Protein AF-A0A939YN04-F1 (afdb_monomer_lite)

Sequence (49 aa):
MRTMTSNEMMQANGGKAKYRCTYCGAKLRNTFMTILHVVATGHRGFIKY

Foldseek 3Di:
DDPDDPVNVVVVPPQQQFKAQPPPRDGHRDPVRLVVCCVVPVGNDIDTD

pLDDT: mean 74.41, std 15.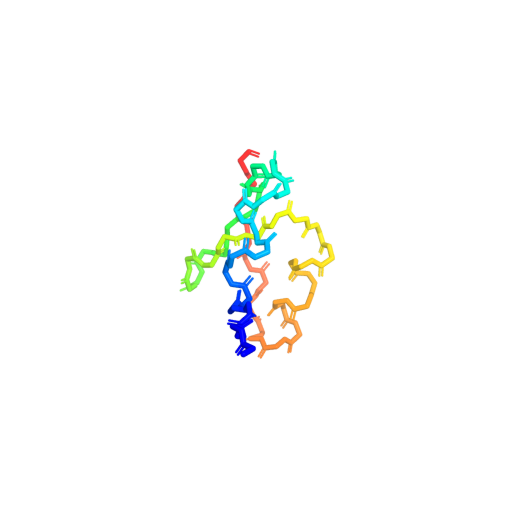92, range [39.16, 91.19]

Secondary structure (DSSP, 8-state):
-----TTHHHHHT-----EEETTT--EESSHHHHHHHHHHH----EEE-

Structure (mmCIF, N/CA/C/O backbone):
data_AF-A0A939YN04-F1
#
_entry.id   AF-A0A939YN04-F1
#
loop_
_atom_site.group_PDB
_atom_site.id
_atom_site.type_symbol
_atom_site.label_atom_id
_atom_site.label_alt_id
_atom_site.label_comp_id
_atom_site.label_asym_id
_atom_site.label_entity_id
_atom_site.label_seq_id
_atom_site.pdbx_PDB_ins_code
_atom_site.Cartn_x
_atom_site.Cartn_y
_atom_site.Cartn_z
_atom_site.occupancy
_atom_site.B_iso_or_equiv
_atom_site.auth_seq_id
_atom_site.auth_comp_id
_atom_site.auth_asym_id
_atom_site.auth_atom_id
_atom_site.pdbx_PDB_model_num
ATOM 1 N N . MET A 1 1 ? 5.806 -12.725 26.726 1.00 39.16 1 MET A N 1
ATOM 2 C CA . MET A 1 1 ? 5.889 -11.565 25.811 1.00 39.16 1 MET A CA 1
ATOM 3 C C . MET A 1 1 ? 5.163 -11.964 24.532 1.00 39.16 1 MET A C 1
ATOM 5 O O . MET A 1 1 ? 5.630 -12.876 23.867 1.00 39.16 1 MET A O 1
ATOM 9 N N . ARG A 1 2 ? 3.963 -11.430 24.257 1.00 53.31 2 ARG A N 1
ATOM 10 C CA . ARG A 1 2 ? 3.224 -11.776 23.029 1.00 53.31 2 ARG A CA 1
ATOM 11 C C . ARG A 1 2 ? 3.799 -10.943 21.888 1.00 53.31 2 ARG A C 1
ATOM 13 O O . ARG A 1 2 ? 3.755 -9.718 21.945 1.00 53.31 2 ARG A O 1
ATOM 20 N N . THR A 1 3 ? 4.389 -11.603 20.900 1.00 51.53 3 THR A N 1
ATOM 21 C CA . THR A 1 3 ? 4.836 -10.975 19.658 1.00 51.53 3 THR A CA 1
ATOM 22 C C . THR A 1 3 ? 3.601 -10.501 18.904 1.00 51.53 3 THR A C 1
ATOM 24 O O . THR A 1 3 ? 2.859 -11.330 18.385 1.00 51.53 3 THR A O 1
ATOM 27 N N . MET A 1 4 ? 3.365 -9.187 18.873 1.00 46.75 4 MET A N 1
ATOM 28 C CA . MET A 1 4 ? 2.384 -8.596 17.965 1.00 46.75 4 MET A CA 1
ATOM 29 C C . MET A 1 4 ? 2.798 -8.952 16.540 1.00 46.75 4 MET A C 1
ATOM 31 O O . MET A 1 4 ? 3.813 -8.470 16.033 1.00 46.75 4 MET A O 1
ATOM 35 N N . THR A 1 5 ? 2.039 -9.836 15.908 1.00 57.06 5 THR A N 1
ATOM 36 C CA . THR A 1 5 ? 2.201 -10.129 14.488 1.00 57.06 5 THR A CA 1
ATOM 37 C C . THR A 1 5 ? 1.790 -8.880 13.708 1.00 57.06 5 THR A C 1
ATOM 39 O O . THR A 1 5 ? 0.873 -8.163 14.114 1.00 57.06 5 THR A O 1
ATOM 42 N N . SER A 1 6 ? 2.462 -8.566 12.595 1.00 51.28 6 SER A N 1
ATOM 43 C CA . SER A 1 6 ? 2.224 -7.323 11.839 1.00 51.28 6 SER A CA 1
ATOM 44 C C . SER A 1 6 ? 0.754 -7.074 11.479 1.00 51.28 6 SER A C 1
ATOM 46 O O . SER A 1 6 ? 0.390 -5.921 11.279 1.00 51.28 6 SER A O 1
ATOM 48 N N . ASN A 1 7 ? -0.088 -8.114 11.443 1.00 52.44 7 ASN A N 1
ATOM 49 C CA . ASN A 1 7 ? -1.534 -8.018 11.230 1.00 52.44 7 ASN A CA 1
ATOM 50 C C . ASN A 1 7 ? -2.297 -7.352 12.389 1.00 52.44 7 ASN A C 1
ATOM 52 O O . ASN A 1 7 ? -3.249 -6.611 12.142 1.00 52.44 7 ASN A O 1
ATOM 56 N N . GLU A 1 8 ? -1.890 -7.561 13.641 1.00 50.09 8 GLU A N 1
ATOM 57 C CA . GLU A 1 8 ? -2.619 -7.085 14.828 1.00 50.09 8 GLU A CA 1
ATOM 58 C C . GLU A 1 8 ? -2.466 -5.563 15.016 1.00 50.09 8 GLU A C 1
ATOM 60 O O . GLU A 1 8 ? -3.424 -4.878 15.381 1.00 50.09 8 GLU A O 1
ATOM 65 N N . MET A 1 9 ? -1.315 -4.995 14.623 1.00 53.38 9 MET A N 1
ATOM 66 C CA . MET A 1 9 ? -1.121 -3.537 14.527 1.00 53.38 9 MET A CA 1
ATOM 67 C C . MET A 1 9 ? -2.019 -2.876 13.465 1.00 53.38 9 MET A C 1
ATOM 69 O O . MET A 1 9 ? -2.318 -1.684 13.566 1.00 53.38 9 MET A O 1
ATOM 73 N N . MET A 1 10 ? -2.452 -3.610 12.432 1.00 52.53 10 MET A N 1
ATOM 74 C CA . MET A 1 10 ? -3.293 -3.043 11.366 1.00 52.53 10 MET A CA 1
ATOM 75 C C . MET A 1 10 ? -4.755 -2.912 11.800 1.00 52.53 10 MET A C 1
ATOM 77 O O . MET A 1 10 ? -5.428 -1.967 11.388 1.00 52.53 10 MET A O 1
ATOM 81 N N . GLN A 1 11 ? -5.229 -3.822 12.654 1.00 53.50 11 GLN A N 1
ATOM 82 C CA . GLN A 1 11 ? -6.612 -3.850 13.129 1.00 53.50 11 GLN A CA 1
ATOM 83 C C . GLN A 1 11 ? -6.892 -2.748 14.165 1.00 53.50 11 GLN A C 1
ATOM 85 O O . GLN A 1 11 ? -7.968 -2.154 14.147 1.00 53.50 11 GLN A O 1
ATOM 90 N N . ALA A 1 12 ? -5.911 -2.426 15.017 1.00 54.47 12 ALA A N 1
ATOM 91 C CA . ALA A 1 12 ? -6.059 -1.439 16.090 1.00 54.47 12 ALA A CA 1
ATOM 92 C C . ALA A 1 12 ? -6.081 0.031 15.610 1.00 54.47 12 ALA A C 1
ATOM 94 O O . ALA A 1 12 ? -6.553 0.901 16.333 1.00 54.47 12 ALA A O 1
ATOM 95 N N . ASN A 1 13 ? -5.616 0.333 14.389 1.00 51.66 13 ASN A N 1
ATOM 96 C CA . ASN A 1 13 ? -5.447 1.713 13.903 1.00 51.66 13 ASN A CA 1
ATOM 97 C C . ASN A 1 13 ? -6.604 2.247 13.032 1.00 51.66 13 ASN A C 1
ATOM 99 O O . ASN A 1 13 ? -6.372 3.173 12.259 1.00 51.66 13 ASN A O 1
ATOM 103 N N . GLY A 1 14 ? -7.812 1.663 13.061 1.00 53.19 14 GLY A N 1
ATOM 104 C CA . GLY A 1 14 ? -9.036 2.252 12.464 1.00 53.19 14 GLY A CA 1
ATOM 105 C C . GLY A 1 14 ? -8.954 2.727 10.996 1.00 53.19 14 GLY A C 1
ATOM 106 O O . GLY A 1 14 ? -9.815 3.464 10.519 1.00 53.19 14 GLY A O 1
ATOM 107 N N . GLY A 1 15 ? -7.909 2.347 10.263 1.00 59.22 15 GLY A N 1
ATOM 108 C CA . GLY A 1 15 ? -7.563 2.899 8.965 1.00 59.22 15 GLY A CA 1
ATOM 109 C C . GLY A 1 15 ? -8.061 1.951 7.903 1.00 59.22 15 GLY A C 1
ATOM 110 O O . GLY A 1 15 ? -7.328 1.045 7.513 1.00 59.22 15 GLY A O 1
ATOM 111 N N . LYS A 1 16 ? -9.314 2.133 7.470 1.00 65.25 16 LYS A N 1
ATOM 112 C CA . LYS A 1 16 ? -9.906 1.370 6.361 1.00 65.25 16 LYS A CA 1
ATOM 113 C C . LYS A 1 16 ? -8.880 1.274 5.232 1.00 65.25 16 LYS A C 1
ATOM 115 O O . LYS A 1 16 ? -8.386 2.303 4.772 1.00 65.25 16 LYS A O 1
ATOM 120 N N . ALA A 1 17 ? -8.511 0.052 4.846 1.00 68.62 17 ALA A N 1
ATOM 121 C CA . ALA A 1 17 ? -7.503 -0.158 3.821 1.00 68.62 17 ALA A CA 1
ATOM 122 C C . ALA A 1 17 ? -7.967 0.484 2.507 1.00 68.62 17 ALA A C 1
ATOM 124 O O . ALA A 1 17 ? -8.964 0.052 1.935 1.00 68.62 17 ALA A O 1
ATOM 125 N N . LYS A 1 18 ? -7.273 1.540 2.069 1.00 77.75 18 LYS A N 1
ATOM 126 C CA . LYS A 1 18 ? -7.701 2.373 0.936 1.00 77.75 18 LYS A CA 1
ATOM 127 C C . LYS A 1 18 ? -7.228 1.849 -0.407 1.00 77.75 18 LYS A C 1
ATOM 129 O O . LYS A 1 18 ? -7.741 2.283 -1.422 1.00 77.75 18 LYS A O 1
ATOM 134 N N . TYR A 1 19 ? -6.247 0.955 -0.434 1.00 83.25 19 TYR A N 1
ATOM 135 C CA . TYR A 1 19 ? -5.646 0.460 -1.665 1.00 83.25 19 TYR A CA 1
ATOM 136 C C . TYR A 1 19 ? -5.634 -1.064 -1.655 1.00 83.25 19 TYR A C 1
ATOM 138 O O . TYR A 1 19 ? -5.398 -1.673 -0.615 1.00 83.25 19 TYR A O 1
ATOM 146 N N . ARG A 1 20 ? -5.845 -1.710 -2.797 1.00 85.31 20 ARG A N 1
ATOM 147 C CA . ARG A 1 20 ? -5.613 -3.149 -2.955 1.00 85.31 20 ARG A CA 1
ATOM 148 C C . ARG A 1 20 ? -4.813 -3.425 -4.205 1.00 85.31 20 ARG A C 1
ATOM 150 O O . ARG A 1 20 ? -5.162 -2.938 -5.271 1.00 85.31 20 ARG A O 1
ATOM 157 N N . CYS A 1 21 ? -3.766 -4.225 -4.072 1.00 88.44 21 CYS A N 1
ATOM 158 C CA . CYS A 1 21 ? -2.998 -4.701 -5.207 1.00 88.44 21 CYS A CA 1
ATOM 159 C C . CYS A 1 21 ? -3.850 -5.652 -6.056 1.00 88.44 21 CYS A C 1
ATOM 161 O O . CYS A 1 21 ? -4.448 -6.589 -5.526 1.00 88.44 21 CYS A O 1
ATOM 163 N N . THR A 1 22 ? -3.898 -5.432 -7.366 1.00 87.44 22 THR A N 1
ATOM 164 C CA . THR A 1 22 ? -4.658 -6.279 -8.300 1.00 87.44 22 THR A CA 1
ATOM 165 C C . THR A 1 22 ? -3.961 -7.599 -8.614 1.00 87.44 22 THR A C 1
ATOM 167 O O . THR A 1 22 ? -4.630 -8.561 -8.967 1.00 87.44 22 THR A O 1
ATOM 170 N N . TYR A 1 23 ? -2.639 -7.662 -8.445 1.00 87.12 23 TYR A N 1
ATOM 171 C CA . TYR A 1 23 ? -1.836 -8.841 -8.772 1.00 87.12 23 TYR A CA 1
ATOM 172 C C . TYR A 1 23 ? -1.865 -9.900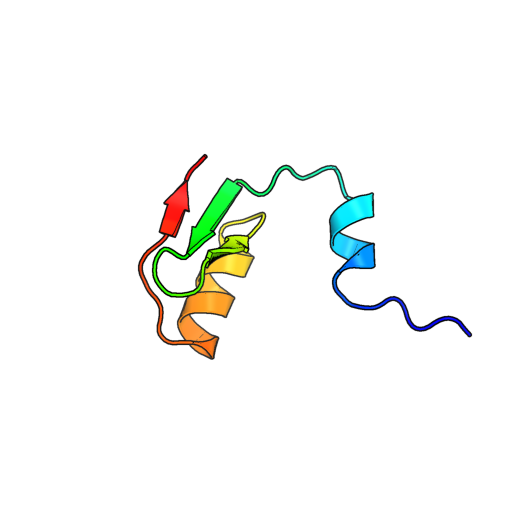 -7.667 1.00 87.12 23 TYR A C 1
ATOM 174 O O . TYR A 1 23 ? -2.062 -11.076 -7.943 1.00 87.12 23 TYR A O 1
ATOM 182 N N . CYS A 1 24 ? -1.706 -9.492 -6.405 1.00 86.88 24 CYS A N 1
ATOM 183 C CA . CYS A 1 24 ? -1.668 -10.416 -5.263 1.00 86.88 24 CYS A CA 1
ATOM 184 C C . CYS A 1 24 ? -2.823 -10.232 -4.271 1.00 86.88 24 CYS A C 1
ATOM 186 O O . CYS A 1 24 ? -2.913 -10.953 -3.282 1.00 86.88 24 CYS A O 1
ATOM 188 N N . GLY A 1 25 ? -3.699 -9.245 -4.482 1.00 83.25 25 GLY A N 1
ATOM 189 C CA . GLY A 1 25 ? -4.843 -8.994 -3.605 1.00 83.25 25 GLY A CA 1
ATOM 190 C C . GLY A 1 25 ? -4.509 -8.315 -2.272 1.00 83.25 25 GLY A C 1
ATOM 191 O O . GLY A 1 25 ? -5.423 -8.129 -1.464 1.00 83.25 25 GLY A O 1
ATOM 192 N N . ALA A 1 26 ? -3.251 -7.921 -2.038 1.00 83.06 26 ALA A N 1
ATOM 193 C CA . ALA A 1 26 ? -2.811 -7.281 -0.799 1.00 83.06 26 ALA A CA 1
ATOM 194 C C . ALA A 1 26 ? -3.561 -5.968 -0.544 1.00 83.06 26 ALA A C 1
ATOM 196 O O . ALA A 1 26 ? -3.605 -5.103 -1.416 1.00 83.06 26 ALA A O 1
ATOM 197 N N . LYS A 1 27 ? -4.132 -5.802 0.653 1.00 84.12 27 LYS A N 1
ATOM 198 C CA . LYS A 1 27 ? -4.844 -4.585 1.068 1.00 84.12 27 LYS A CA 1
ATOM 199 C C . LYS A 1 27 ? -3.896 -3.684 1.852 1.00 84.12 27 LYS A C 1
ATOM 201 O O . LYS A 1 27 ? -3.313 -4.096 2.846 1.00 84.12 27 LYS A O 1
ATOM 206 N N . LEU A 1 28 ? -3.743 -2.451 1.398 1.00 85.06 28 LEU A N 1
ATOM 207 C CA . LEU A 1 28 ? -2.771 -1.483 1.880 1.00 85.06 28 LEU A CA 1
ATOM 208 C C . LEU A 1 28 ? -3.518 -0.249 2.380 1.00 85.06 28 LEU A C 1
ATOM 210 O O . LEU A 1 28 ? -4.439 0.263 1.743 1.00 85.06 28 LEU A O 1
ATOM 214 N N .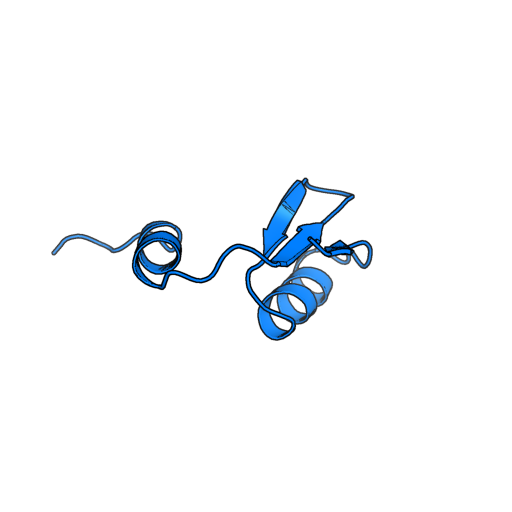 ARG A 1 29 ? -3.121 0.239 3.553 1.00 81.31 29 ARG A N 1
ATOM 215 C CA . ARG A 1 29 ? -3.823 1.336 4.231 1.00 81.31 29 ARG A CA 1
ATOM 216 C C . ARG A 1 29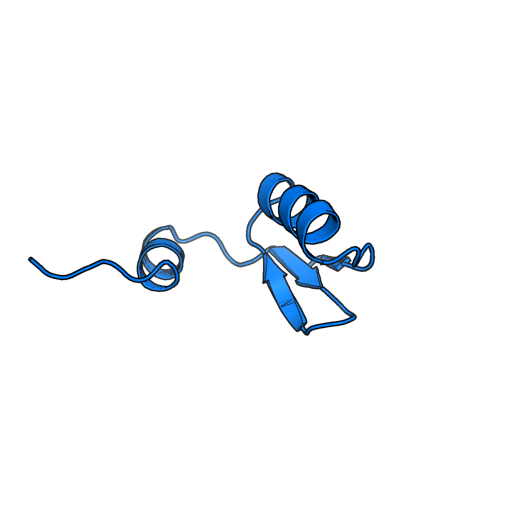 ? -3.536 2.725 3.662 1.00 81.31 29 ARG A C 1
ATOM 218 O O . ARG A 1 29 ? -4.423 3.573 3.622 1.00 81.31 29 ARG A O 1
ATOM 225 N N . ASN A 1 30 ? -2.311 2.955 3.201 1.00 81.44 30 ASN A N 1
ATOM 226 C CA . ASN A 1 30 ? -1.806 4.277 2.843 1.00 81.44 30 ASN A CA 1
ATOM 227 C C . ASN A 1 30 ? -0.824 4.168 1.672 1.00 81.44 30 ASN A C 1
ATOM 229 O O . ASN A 1 30 ? -0.239 3.108 1.448 1.00 81.44 30 ASN A O 1
ATOM 233 N N . THR A 1 31 ? -0.571 5.292 1.003 1.00 84.44 31 THR A N 1
ATOM 234 C CA . THR A 1 31 ? 0.348 5.387 -0.141 1.00 84.44 31 THR A CA 1
ATOM 235 C C . THR A 1 31 ? 1.779 4.952 0.199 1.00 84.44 31 THR A C 1
ATOM 237 O O . THR A 1 31 ? 2.451 4.328 -0.609 1.00 84.44 31 THR A O 1
ATOM 240 N N . PHE A 1 32 ? 2.254 5.194 1.424 1.00 85.56 32 PHE A N 1
ATOM 241 C CA . PHE A 1 32 ? 3.576 4.706 1.839 1.00 85.56 32 PHE A CA 1
ATOM 242 C C . PHE A 1 32 ? 3.670 3.173 1.773 1.00 85.56 32 PHE A C 1
ATOM 244 O O . PHE A 1 32 ? 4.644 2.619 1.274 1.00 85.56 32 PHE A O 1
ATOM 251 N N . MET A 1 33 ? 2.607 2.484 2.199 1.00 85.12 33 MET A N 1
ATOM 252 C CA . MET A 1 33 ? 2.550 1.026 2.130 1.00 85.12 33 MET A CA 1
ATOM 253 C C . MET A 1 33 ? 2.453 0.544 0.683 1.00 85.12 33 MET A C 1
ATOM 255 O O . MET A 1 33 ? 3.070 -0.464 0.355 1.00 85.12 33 MET A O 1
ATOM 259 N N . THR A 1 34 ? 1.743 1.261 -0.201 1.00 86.56 34 THR A N 1
ATOM 260 C CA . THR A 1 34 ? 1.711 0.905 -1.630 1.00 86.56 34 THR A CA 1
ATOM 261 C C . THR A 1 34 ? 3.094 1.036 -2.259 1.00 86.56 34 THR A C 1
ATOM 263 O O . THR A 1 34 ? 3.498 0.128 -2.969 1.00 86.56 34 THR A O 1
ATOM 266 N N . ILE A 1 35 ? 3.855 2.095 -1.955 1.00 89.44 35 ILE A N 1
ATOM 267 C CA . ILE A 1 35 ? 5.225 2.277 -2.470 1.00 89.44 35 ILE A CA 1
ATOM 268 C C . ILE A 1 35 ? 6.135 1.136 -2.006 1.00 89.44 35 ILE A C 1
ATOM 270 O O . ILE A 1 35 ? 6.788 0.506 -2.835 1.00 89.44 35 ILE A O 1
ATOM 274 N N . LEU A 1 36 ? 6.127 0.813 -0.708 1.00 89.62 36 LEU A N 1
ATOM 275 C CA . LEU A 1 36 ? 6.894 -0.324 -0.190 1.00 89.62 36 LEU A CA 1
ATOM 276 C C . LEU A 1 36 ? 6.480 -1.644 -0.850 1.00 89.62 36 LEU A C 1
ATOM 278 O O . LEU A 1 36 ? 7.337 -2.460 -1.174 1.00 89.62 36 LEU A O 1
ATOM 282 N N . HIS A 1 37 ? 5.185 -1.837 -1.103 1.00 88.19 37 HIS A N 1
ATOM 283 C CA . HIS A 1 37 ? 4.693 -3.012 -1.813 1.00 88.19 37 HIS A CA 1
ATOM 284 C C . HIS A 1 37 ? 5.240 -3.097 -3.241 1.00 88.19 37 HIS A C 1
ATOM 286 O O . HIS A 1 37 ? 5.665 -4.178 -3.646 1.00 88.19 37 HIS A O 1
ATOM 292 N N . VAL A 1 38 ? 5.287 -1.981 -3.983 1.00 90.88 38 VAL A N 1
ATOM 293 C CA . VAL A 1 38 ? 5.905 -1.947 -5.321 1.00 90.88 38 VAL A CA 1
ATOM 294 C C . VAL A 1 38 ? 7.375 -2.338 -5.247 1.00 90.88 38 VAL A C 1
ATOM 296 O O . VAL A 1 38 ? 7.830 -3.112 -6.076 1.00 90.88 38 VAL A O 1
ATOM 299 N N . VAL A 1 39 ? 8.125 -1.820 -4.274 1.00 91.19 39 VAL A N 1
ATOM 300 C CA . VAL A 1 39 ? 9.563 -2.106 -4.160 1.00 91.19 39 VAL A CA 1
ATOM 301 C C . VAL A 1 39 ? 9.810 -3.568 -3.781 1.00 91.19 39 VAL A C 1
ATOM 303 O O . VAL A 1 39 ? 10.693 -4.201 -4.348 1.00 91.19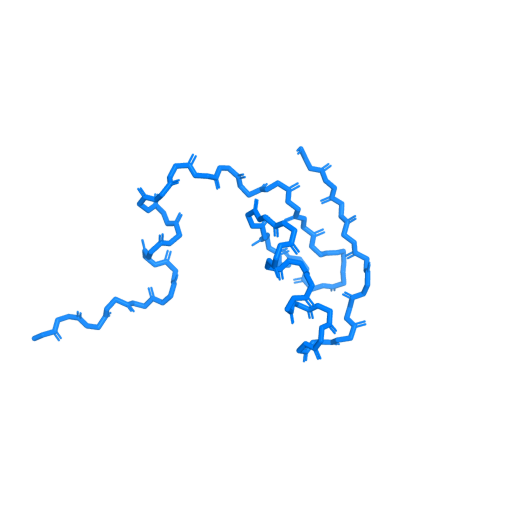 39 VAL A O 1
ATOM 306 N N . ALA A 1 40 ? 9.012 -4.120 -2.865 1.00 89.75 40 ALA A N 1
ATOM 307 C CA . ALA A 1 40 ? 9.177 -5.493 -2.394 1.00 89.75 40 ALA A CA 1
ATOM 308 C C . ALA A 1 40 ? 8.708 -6.551 -3.407 1.00 89.75 40 ALA A C 1
ATOM 310 O O . ALA A 1 40 ? 9.284 -7.632 -3.470 1.00 89.75 40 ALA A O 1
ATOM 311 N N . THR A 1 41 ? 7.647 -6.268 -4.169 1.00 88.38 41 THR A N 1
ATOM 312 C CA . THR A 1 41 ? 7.000 -7.263 -5.052 1.00 88.38 41 THR A CA 1
ATOM 313 C C . THR A 1 41 ? 7.119 -6.947 -6.539 1.00 88.38 41 THR A C 1
ATOM 315 O O . THR A 1 41 ? 6.853 -7.803 -7.374 1.00 88.38 41 THR A O 1
ATOM 318 N N . GLY A 1 42 ? 7.450 -5.709 -6.900 1.00 90.12 42 GLY A N 1
ATOM 319 C CA . GLY A 1 42 ? 7.366 -5.210 -8.272 1.00 90.12 42 GLY A CA 1
ATOM 320 C C . GLY A 1 42 ? 5.942 -4.890 -8.743 1.00 90.12 42 GLY A C 1
ATOM 321 O O . GLY A 1 42 ? 5.773 -4.365 -9.845 1.00 90.12 42 GLY A O 1
ATOM 322 N N . HIS A 1 43 ? 4.902 -5.156 -7.945 1.00 90.06 43 HIS A N 1
ATOM 323 C CA . HIS A 1 43 ? 3.516 -4.962 -8.366 1.00 90.06 43 HIS A CA 1
ATOM 324 C C . HIS A 1 43 ? 3.113 -3.492 -8.332 1.00 90.06 43 HIS A C 1
ATOM 326 O O . HIS A 1 43 ? 2.986 -2.898 -7.266 1.00 90.06 43 HIS A O 1
ATOM 332 N N . ARG A 1 44 ? 2.845 -2.916 -9.505 1.00 85.06 44 ARG A N 1
ATOM 333 C CA . ARG A 1 44 ? 2.496 -1.492 -9.658 1.00 85.06 44 ARG A CA 1
ATOM 334 C C . ARG A 1 44 ? 0.990 -1.217 -9.718 1.00 85.06 44 ARG A C 1
ATOM 336 O O . ARG A 1 44 ? 0.581 -0.063 -9.665 1.00 85.06 44 ARG A O 1
ATOM 343 N N . GLY A 1 45 ? 0.166 -2.258 -9.82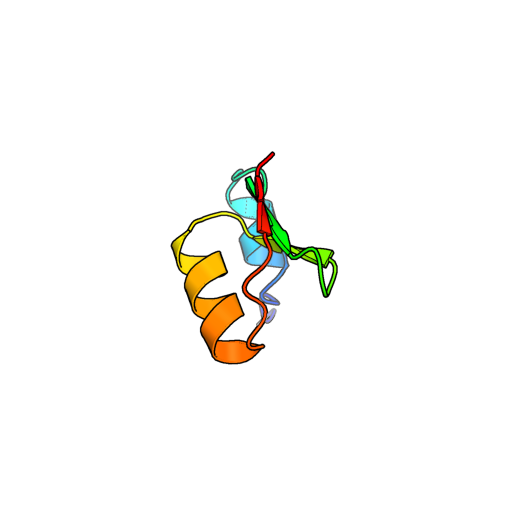9 1.00 85.00 45 GLY A N 1
ATOM 344 C CA . GLY A 1 45 ? -1.287 -2.131 -9.962 1.00 85.00 45 GLY A CA 1
ATOM 345 C C . GLY A 1 45 ? -1.991 -2.109 -8.612 1.00 85.00 45 GLY A C 1
ATOM 346 O O . GLY A 1 45 ? -1.969 -3.111 -7.893 1.00 85.00 45 GLY A O 1
ATOM 347 N N . PHE A 1 46 ? -2.648 -0.990 -8.296 1.00 85.19 46 PHE A N 1
ATOM 348 C CA . PHE A 1 46 ? -3.485 -0.839 -7.107 1.00 85.19 46 PHE A CA 1
ATOM 349 C C . PHE A 1 46 ? -4.832 -0.215 -7.459 1.00 85.19 46 PHE A C 1
ATOM 351 O O . PHE A 1 46 ? -4.892 0.792 -8.159 1.00 85.19 46 PHE A O 1
ATOM 358 N N . ILE A 1 47 ? -5.905 -0.776 -6.913 1.00 84.25 47 ILE A N 1
ATOM 359 C CA . ILE A 1 47 ? -7.245 -0.186 -6.926 1.00 84.25 47 ILE A CA 1
ATOM 360 C C . ILE A 1 47 ? -7.493 0.539 -5.609 1.00 84.25 47 ILE A C 1
ATOM 362 O O . ILE A 1 47 ? -7.170 0.013 -4.541 1.00 84.25 47 ILE A O 1
ATOM 366 N N . LYS A 1 48 ? -8.030 1.756 -5.689 1.00 80.50 48 LYS A N 1
ATOM 367 C CA . LYS A 1 48 ? -8.390 2.567 -4.527 1.00 80.50 48 LYS A CA 1
ATOM 368 C C . LYS A 1 48 ? -9.870 2.369 -4.197 1.00 80.50 48 LYS A C 1
ATOM 370 O O . LYS A 1 48 ? -10.688 2.412 -5.110 1.00 80.50 48 LYS A O 1
ATOM 375 N N . TYR A 1 49 ? -10.180 2.167 -2.920 1.00 68.94 49 TYR A N 1
ATOM 376 C CA . TYR A 1 49 ? -11.545 2.134 -2.387 1.00 68.94 49 TYR A CA 1
ATOM 377 C C . TYR A 1 49 ? -11.884 3.420 -1.640 1.00 68.94 49 TYR A C 1
ATOM 379 O O . TYR A 1 49 ? -10.944 4.085 -1.131 1.00 68.94 49 TYR A O 1
#

Radius of gyration: 11.73 Å; chains: 1; bounding box: 21×17×36 Å